Protein AF-A0A7X3RB33-F1 (afdb_monomer_lite)

Foldseek 3Di:
DVVDDPDDDDPDPDDPVNVVVVVVVVQVVCCVPPVDGDDDPDDDDPDD

pLDDT: mean 94.14, std 7.38, range [56.84, 98.62]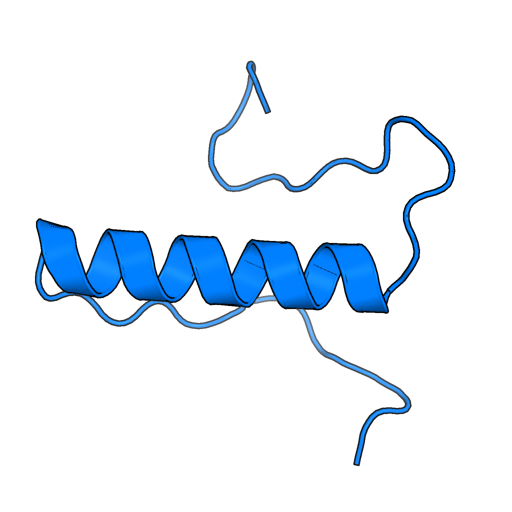

Radius of gyration: 11.82 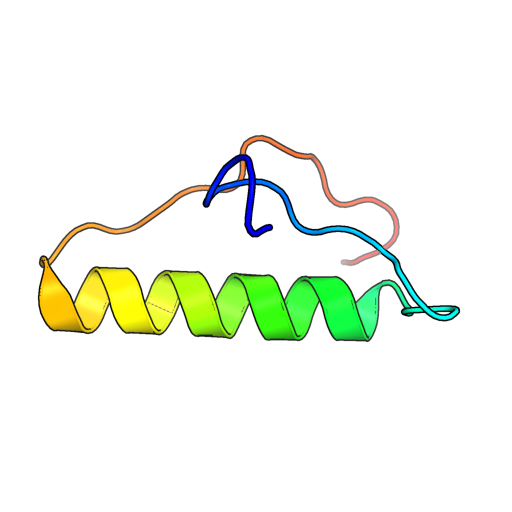Å; chains: 1; bounding box: 31×17×29 Å

Sequence (48 aa):
SKVHGNFILNIDNATAEDVLKLVAYIQDQVQEKTGISLQTEVKRLGFD

Structure (mmCIF, N/CA/C/O backbone):
data_AF-A0A7X3RB33-F1
#
_entry.id   AF-A0A7X3RB33-F1
#
loop_
_atom_site.group_PDB
_atom_site.id
_atom_site.type_symbol
_atom_site.label_atom_id
_atom_site.label_alt_id
_atom_site.label_comp_id
_atom_site.label_asym_id
_atom_site.label_entity_id
_atom_site.label_seq_id
_atom_site.pdbx_PDB_ins_code
_atom_site.Cartn_x
_atom_site.Cartn_y
_atom_site.Cartn_z
_atom_site.occupancy
_atom_site.B_iso_or_equiv
_atom_site.auth_seq_id
_atom_site.auth_comp_id
_atom_site.auth_asym_id
_atom_site.auth_atom_id
_atom_site.pdbx_PDB_model_num
ATOM 1 N N . SER A 1 1 ? 4.812 7.839 6.366 1.00 80.94 1 SER A N 1
ATOM 2 C CA . SER A 1 1 ? 6.039 8.606 6.702 1.00 80.94 1 SER A CA 1
ATOM 3 C C . SER A 1 1 ? 5.967 9.123 8.143 1.00 80.94 1 SER A C 1
ATOM 5 O O . SER A 1 1 ? 4.865 9.317 8.638 1.00 80.94 1 SER A O 1
ATOM 7 N N . LYS A 1 2 ? 7.105 9.350 8.828 1.00 83.88 2 LYS A N 1
ATOM 8 C CA . LYS A 1 2 ? 7.126 9.984 10.170 1.00 83.88 2 LYS A CA 1
ATOM 9 C C . LYS A 1 2 ? 6.792 11.487 10.140 1.00 83.88 2 LYS A C 1
ATOM 11 O O . LYS A 1 2 ? 6.568 12.074 11.188 1.00 83.88 2 LYS A O 1
ATOM 16 N N . VAL A 1 3 ? 6.779 12.089 8.949 1.00 90.44 3 VAL A N 1
ATOM 17 C CA . VAL A 1 3 ? 6.511 13.519 8.725 1.00 90.44 3 VAL A CA 1
ATOM 18 C C . VAL A 1 3 ? 5.059 13.750 8.297 1.00 90.44 3 VAL A C 1
ATOM 20 O O . VAL A 1 3 ? 4.423 14.682 8.770 1.00 90.44 3 VAL A O 1
ATOM 23 N N . HIS A 1 4 ? 4.518 12.885 7.429 1.00 93.25 4 HIS A N 1
ATOM 24 C CA . HIS A 1 4 ? 3.132 12.962 6.959 1.00 93.25 4 HIS A CA 1
ATOM 25 C C . HIS A 1 4 ? 2.555 11.557 6.724 1.00 93.25 4 HIS A C 1
ATOM 27 O O . HIS A 1 4 ? 3.147 10.747 6.005 1.00 93.25 4 HIS A O 1
ATOM 33 N N . GLY A 1 5 ? 1.389 11.259 7.305 1.00 90.31 5 GLY A N 1
ATOM 34 C CA . GLY A 1 5 ? 0.778 9.921 7.267 1.00 90.31 5 GLY A CA 1
ATOM 35 C C . GLY A 1 5 ? 0.460 9.431 5.851 1.00 90.31 5 GLY A C 1
ATOM 36 O O . GLY A 1 5 ? 0.808 8.310 5.501 1.00 90.31 5 GLY A O 1
ATOM 37 N N . ASN A 1 6 ? -0.092 10.315 5.017 1.00 93.62 6 ASN A N 1
ATOM 38 C CA . ASN A 1 6 ? -0.574 9.974 3.670 1.00 93.62 6 ASN A CA 1
ATOM 39 C C . ASN A 1 6 ? 0.526 9.788 2.606 1.00 93.62 6 ASN A C 1
ATOM 41 O O . ASN A 1 6 ? 0.214 9.463 1.466 1.00 93.62 6 ASN A O 1
ATOM 45 N N . PHE A 1 7 ? 1.802 10.001 2.947 1.00 95.25 7 PHE A N 1
ATOM 46 C CA . PHE A 1 7 ? 2.905 9.810 2.004 1.00 95.25 7 PHE A CA 1
ATOM 47 C C . PHE A 1 7 ? 3.499 8.409 2.135 1.00 95.25 7 PHE A C 1
ATOM 49 O O . PHE A 1 7 ? 4.073 8.051 3.177 1.00 95.25 7 PHE A O 1
ATOM 56 N N . ILE A 1 8 ? 3.412 7.663 1.034 1.00 95.81 8 ILE A N 1
ATOM 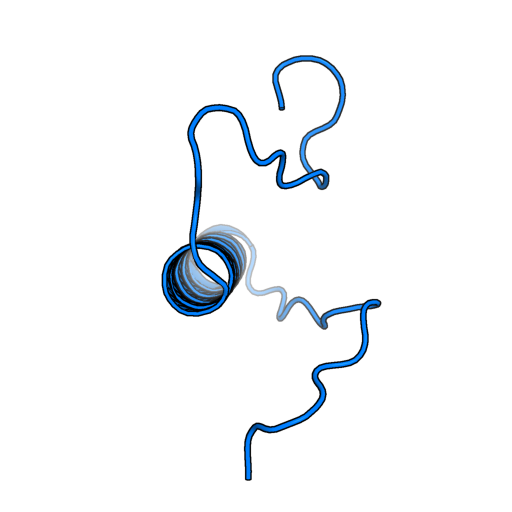57 C CA . ILE A 1 8 ? 4.143 6.418 0.809 1.00 95.81 8 ILE A CA 1
ATOM 58 C C . ILE A 1 8 ? 5.469 6.783 0.143 1.00 95.81 8 ILE A C 1
ATOM 60 O O . ILE A 1 8 ? 5.494 7.339 -0.951 1.00 95.81 8 ILE A O 1
ATOM 64 N N . LEU A 1 9 ? 6.570 6.514 0.841 1.00 95.75 9 LEU A N 1
ATOM 65 C CA . LEU A 1 9 ? 7.920 6.808 0.371 1.00 95.75 9 LEU A CA 1
ATOM 66 C C . LEU A 1 9 ? 8.592 5.508 -0.050 1.00 95.75 9 LEU A C 1
ATOM 68 O O . LEU A 1 9 ? 8.559 4.530 0.695 1.00 95.75 9 LEU A O 1
ATOM 72 N N . ASN A 1 10 ? 9.248 5.528 -1.203 1.00 95.75 10 ASN A N 1
ATOM 73 C CA . ASN A 1 10 ? 10.190 4.482 -1.557 1.00 95.75 10 ASN A CA 1
ATOM 74 C C . ASN A 1 10 ? 11.519 4.764 -0.844 1.00 95.75 10 ASN A C 1
ATOM 76 O O . ASN A 1 10 ? 12.203 5.729 -1.177 1.00 95.75 10 ASN A O 1
ATOM 80 N N . ILE A 1 11 ? 11.844 3.955 0.162 1.00 95.00 11 ILE A N 1
ATOM 81 C CA . ILE A 1 11 ? 13.084 4.087 0.941 1.00 95.00 11 ILE A CA 1
ATOM 82 C C . ILE A 1 11 ? 14.131 3.027 0.587 1.00 95.00 11 ILE A C 1
ATOM 84 O O . ILE A 1 11 ? 15.283 3.184 0.976 1.00 95.00 11 ILE A O 1
ATOM 88 N N . ASP A 1 12 ? 13.737 1.974 -0.132 1.00 95.88 12 ASP A N 1
ATOM 89 C CA . ASP A 1 12 ? 14.625 0.896 -0.567 1.00 95.88 12 ASP A CA 1
ATOM 90 C C . ASP A 1 12 ? 14.015 0.126 -1.748 1.00 95.88 12 ASP A C 1
ATOM 92 O O . ASP A 1 12 ? 13.366 -0.901 -1.572 1.00 95.88 12 ASP A O 1
ATOM 96 N N . ASN A 1 13 ? 14.185 0.666 -2.958 1.00 97.12 13 ASN A N 1
ATOM 97 C CA . ASN A 1 13 ? 13.857 0.009 -4.232 1.00 97.12 13 ASN A CA 1
ATOM 98 C C . ASN A 1 13 ? 12.458 -0.642 -4.314 1.00 97.12 13 ASN A C 1
ATOM 100 O O . ASN A 1 13 ? 12.269 -1.616 -5.041 1.00 97.12 13 ASN A O 1
ATOM 104 N N . ALA A 1 14 ? 11.467 -0.084 -3.614 1.00 97.50 14 ALA A N 1
ATOM 105 C CA . ALA A 1 14 ? 10.099 -0.587 -3.609 1.00 97.50 14 ALA A CA 1
ATOM 106 C C . ALA A 1 14 ? 9.518 -0.613 -5.028 1.00 97.50 14 ALA A C 1
ATOM 108 O O . ALA A 1 14 ? 9.644 0.352 -5.793 1.00 97.50 14 ALA A O 1
ATOM 109 N N . THR A 1 15 ? 8.859 -1.716 -5.361 1.00 96.88 15 THR A N 1
ATOM 110 C CA . THR A 1 15 ? 8.198 -1.916 -6.648 1.00 96.88 15 THR A CA 1
ATOM 111 C C . THR A 1 15 ? 6.811 -1.274 -6.655 1.00 96.88 15 THR A C 1
ATOM 113 O O 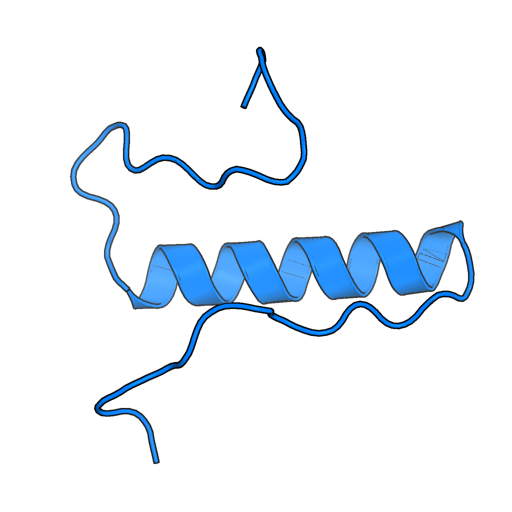. THR A 1 15 ? 6.250 -0.916 -5.616 1.00 96.88 15 THR A O 1
ATOM 116 N N . ALA A 1 16 ? 6.210 -1.147 -7.840 1.00 95.81 16 ALA A N 1
ATOM 117 C CA . ALA A 1 16 ? 4.830 -0.680 -7.938 1.00 95.81 16 ALA A CA 1
ATOM 118 C C . ALA A 1 16 ? 3.848 -1.628 -7.224 1.00 95.81 16 ALA A C 1
ATOM 120 O O . ALA A 1 16 ? 2.882 -1.167 -6.619 1.00 95.81 16 ALA A O 1
ATOM 121 N N . GLU A 1 17 ? 4.119 -2.937 -7.233 1.00 95.50 17 GLU A N 1
ATOM 122 C CA . GLU A 1 17 ? 3.321 -3.927 -6.508 1.00 95.50 17 GLU A CA 1
ATOM 123 C C . GLU A 1 17 ? 3.385 -3.708 -4.989 1.00 95.50 17 GLU A C 1
ATOM 125 O O . GLU A 1 17 ? 2.350 -3.754 -4.323 1.00 95.50 17 GLU A O 1
ATOM 130 N N . ASP A 1 18 ? 4.564 -3.391 -4.443 1.00 97.19 18 ASP A N 1
ATOM 131 C CA . ASP A 1 18 ? 4.725 -3.093 -3.013 1.00 97.19 18 ASP A CA 1
ATOM 132 C C . ASP A 1 18 ? 3.899 -1.872 -2.597 1.00 97.19 18 ASP A C 1
ATOM 134 O O . ASP A 1 18 ? 3.214 -1.888 -1.570 1.00 97.19 18 ASP A O 1
ATOM 138 N N . VAL A 1 19 ? 3.910 -0.823 -3.426 1.00 96.56 19 VAL A N 1
ATOM 139 C CA . VAL A 1 19 ? 3.101 0.380 -3.194 1.00 96.56 19 VAL A CA 1
ATOM 140 C C . VAL A 1 19 ? 1.610 0.044 -3.225 1.00 96.56 19 VAL A C 1
ATOM 142 O O . VAL A 1 19 ? 0.879 0.466 -2.331 1.00 96.56 19 VAL A O 1
ATOM 145 N N . LEU A 1 20 ? 1.147 -0.740 -4.205 1.00 95.44 20 LEU A N 1
ATOM 146 C CA . LEU A 1 20 ? -0.266 -1.120 -4.319 1.00 95.44 20 LEU A CA 1
ATOM 147 C C . LEU A 1 20 ? -0.738 -1.978 -3.139 1.00 95.44 20 LEU A C 1
ATOM 149 O O . LEU A 1 20 ? -1.819 -1.729 -2.604 1.00 95.44 20 LEU A O 1
ATOM 153 N N . LYS A 1 21 ? 0.079 -2.937 -2.687 1.00 97.06 21 LYS A N 1
ATOM 154 C CA . LYS A 1 21 ? -0.213 -3.748 -1.494 1.00 97.06 21 LYS A CA 1
ATOM 155 C C . LYS A 1 21 ? -0.330 -2.882 -0.243 1.00 97.06 21 LYS A C 1
ATOM 157 O O . LYS A 1 21 ? -1.252 -3.066 0.549 1.00 97.06 21 LYS A O 1
ATOM 162 N N . LEU A 1 22 ? 0.571 -1.913 -0.079 1.00 97.38 22 LEU A N 1
ATOM 163 C CA . LEU A 1 22 ? 0.530 -1.000 1.058 1.00 97.38 22 LEU A CA 1
ATOM 164 C C . LEU A 1 22 ? -0.695 -0.075 1.013 1.00 97.38 22 LEU A C 1
ATOM 166 O O . LEU A 1 22 ? -1.310 0.160 2.051 1.00 97.38 22 LEU A O 1
ATOM 170 N N . VAL A 1 23 ? -1.079 0.418 -0.169 1.00 97.06 23 VAL A N 1
ATOM 171 C CA . VAL A 1 23 ? -2.308 1.209 -0.346 1.00 97.06 23 VAL A CA 1
ATOM 172 C C . VAL A 1 23 ? -3.537 0.401 0.068 1.00 97.06 23 VAL A C 1
ATOM 174 O O . VAL A 1 23 ? -4.314 0.894 0.884 1.00 97.06 23 VAL A O 1
ATOM 177 N N . ALA A 1 24 ? -3.682 -0.833 -0.425 1.00 97.50 24 ALA A N 1
ATOM 178 C CA . ALA A 1 24 ? -4.812 -1.699 -0.084 1.00 97.50 24 ALA A CA 1
ATOM 179 C C . ALA A 1 24 ? -4.891 -1.953 1.429 1.00 97.50 24 ALA A C 1
ATOM 181 O O . ALA A 1 24 ? -5.929 -1.732 2.046 1.00 97.50 24 ALA A O 1
ATOM 182 N N . TYR A 1 25 ? -3.757 -2.292 2.052 1.00 98.38 25 TYR A N 1
ATOM 183 C CA . TYR A 1 25 ? -3.682 -2.483 3.499 1.00 98.38 25 TYR A CA 1
ATOM 184 C C . TYR A 1 25 ? -4.124 -1.237 4.285 1.00 98.38 25 TYR A C 1
ATOM 186 O O . TYR A 1 25 ? -4.869 -1.343 5.258 1.00 98.38 25 TYR A O 1
ATOM 194 N N . ILE A 1 26 ? -3.692 -0.041 3.873 1.00 98.00 26 ILE A N 1
ATOM 195 C CA . ILE A 1 26 ? -4.091 1.213 4.529 1.00 98.00 26 ILE A CA 1
ATOM 196 C C . ILE A 1 26 ? -5.595 1.462 4.359 1.00 98.00 26 ILE A C 1
ATOM 198 O O . ILE A 1 26 ? -6.251 1.852 5.325 1.00 98.00 26 ILE A O 1
ATOM 202 N N . GLN A 1 27 ? -6.143 1.239 3.160 1.00 98.12 27 GLN A N 1
ATOM 203 C CA . GLN A 1 27 ? -7.573 1.406 2.890 1.00 98.12 27 GLN A CA 1
ATOM 204 C C . GLN A 1 27 ? -8.416 0.478 3.771 1.00 98.12 27 GLN A C 1
ATOM 206 O O . GLN A 1 27 ? -9.338 0.961 4.429 1.00 98.12 27 GLN A O 1
ATOM 211 N N . ASP A 1 28 ? -8.050 -0.803 3.862 1.00 98.50 28 ASP A N 1
ATOM 212 C CA . ASP A 1 28 ? -8.737 -1.786 4.706 1.00 98.50 28 ASP A CA 1
ATOM 213 C C . ASP A 1 28 ? -8.692 -1.382 6.183 1.00 98.50 28 ASP A C 1
ATOM 215 O O . ASP A 1 28 ? -9.713 -1.363 6.868 1.00 98.50 28 ASP A O 1
ATOM 219 N N . GLN A 1 29 ? -7.516 -0.977 6.671 1.00 98.50 29 GLN A N 1
ATOM 220 C CA . GLN A 1 29 ? -7.338 -0.570 8.064 1.00 98.50 29 GLN A CA 1
ATOM 221 C C . GLN A 1 29 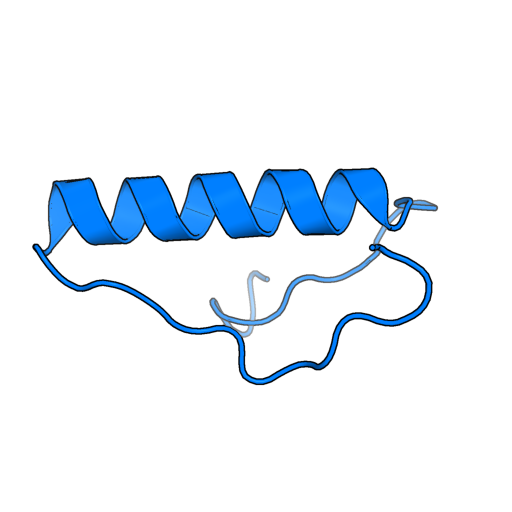? -8.125 0.691 8.430 1.00 98.50 29 GLN A C 1
ATOM 223 O O . GLN A 1 29 ? -8.618 0.806 9.555 1.00 98.50 29 GLN A O 1
ATOM 228 N N . VAL A 1 30 ? -8.241 1.656 7.517 1.00 98.19 30 VAL A N 1
ATOM 229 C CA . VAL A 1 30 ? -9.041 2.865 7.754 1.00 98.19 30 VAL A CA 1
ATOM 230 C C . VAL A 1 30 ? -10.529 2.539 7.696 1.00 98.19 30 VAL A C 1
ATOM 232 O O . VAL A 1 30 ? -11.267 2.975 8.583 1.00 98.19 30 VAL A O 1
ATOM 235 N N . GLN A 1 31 ? -10.959 1.722 6.735 1.00 98.50 31 GLN A N 1
ATOM 236 C CA . GLN A 1 31 ? -12.343 1.271 6.632 1.00 98.50 31 GLN A CA 1
ATOM 237 C C . GLN A 1 31 ? -12.781 0.506 7.887 1.00 98.50 31 GLN A C 1
ATOM 239 O O . GLN A 1 31 ? -13.844 0.796 8.431 1.00 98.50 31 GLN A O 1
ATOM 244 N N . GLU A 1 32 ? -11.955 -0.417 8.383 1.00 98.62 32 GLU A N 1
ATOM 245 C CA . GLU A 1 32 ? -12.227 -1.200 9.594 1.00 98.62 32 GLU A CA 1
ATOM 246 C C . GLU A 1 32 ? -12.368 -0.305 10.834 1.00 98.62 32 GLU A C 1
ATOM 248 O O . GLU A 1 32 ? -13.305 -0.450 11.615 1.00 98.62 32 GLU A O 1
ATOM 253 N N . LYS A 1 33 ? -11.452 0.654 11.012 1.00 98.56 33 LYS A N 1
ATOM 254 C CA . LYS A 1 33 ? -11.372 1.461 12.242 1.00 98.56 33 LYS A CA 1
ATOM 255 C C . LYS A 1 33 ? -12.324 2.645 12.270 1.00 98.56 33 LYS A C 1
ATOM 257 O O . LYS A 1 33 ? -12.670 3.120 13.347 1.00 98.56 33 LYS A O 1
ATOM 262 N N . THR A 1 34 ? -12.681 3.174 11.106 1.00 98.31 34 THR A N 1
ATOM 263 C CA . THR A 1 34 ? -13.391 4.459 11.006 1.00 98.31 34 THR A CA 1
ATOM 264 C C . THR A 1 34 ? -14.680 4.379 10.204 1.00 98.31 34 THR A C 1
ATOM 266 O O . THR A 1 34 ? -15.476 5.312 10.245 1.00 98.31 34 THR A O 1
ATOM 269 N N . GLY A 1 35 ? -14.897 3.293 9.459 1.00 98.50 35 GLY A N 1
ATOM 270 C CA . GLY A 1 35 ? -16.006 3.184 8.518 1.00 98.50 35 GLY A CA 1
ATOM 271 C C . GLY A 1 35 ? -15.812 3.981 7.221 1.00 98.50 35 GLY A C 1
ATOM 272 O O . GLY A 1 35 ? -16.691 3.934 6.362 1.00 98.50 35 GLY A O 1
ATOM 273 N N . ILE A 1 36 ? -14.696 4.701 7.055 1.00 98.31 36 ILE A N 1
ATOM 274 C CA . ILE A 1 36 ? -14.437 5.562 5.895 1.00 98.31 36 ILE A CA 1
ATOM 275 C C . ILE A 1 36 ? -13.711 4.787 4.793 1.00 98.31 36 ILE A C 1
ATOM 277 O O . ILE A 1 36 ? -12.639 4.225 5.017 1.00 98.31 36 ILE A O 1
ATOM 281 N N . SER A 1 37 ? -14.247 4.867 3.573 1.00 98.12 37 SER A N 1
ATOM 282 C CA . SER A 1 37 ? -13.606 4.329 2.373 1.00 98.12 37 SER A CA 1
ATOM 283 C C . SER A 1 37 ? -12.699 5.381 1.733 1.00 98.12 37 SER A C 1
ATOM 285 O O . SER A 1 37 ? -13.168 6.378 1.177 1.00 98.12 37 SER A O 1
ATOM 287 N N . LEU A 1 38 ? -11.384 5.175 1.819 1.00 97.81 38 LEU A N 1
ATOM 288 C CA . LEU A 1 38 ? -10.401 6.068 1.207 1.00 97.81 38 LEU A CA 1
ATOM 289 C C . LEU A 1 38 ? -10.297 5.843 -0.304 1.00 97.81 38 LEU A C 1
ATOM 291 O O . LEU A 1 38 ? -10.232 4.709 -0.773 1.00 97.81 38 LEU A O 1
ATOM 295 N N . GLN A 1 39 ? -10.185 6.937 -1.054 1.00 97.06 39 GLN A N 1
ATOM 296 C CA . GLN A 1 39 ? -9.925 6.931 -2.493 1.00 97.06 39 GLN A CA 1
ATOM 297 C C . GLN A 1 39 ? -8.500 7.413 -2.768 1.00 97.06 39 GLN A C 1
ATOM 299 O O . GLN A 1 39 ? -7.996 8.311 -2.091 1.00 97.06 39 GLN A O 1
ATOM 304 N N . THR A 1 40 ? -7.840 6.824 -3.762 1.00 95.56 40 THR A N 1
ATOM 305 C CA . THR A 1 40 ? -6.496 7.247 -4.166 1.00 95.56 40 THR A CA 1
ATOM 306 C C . THR A 1 40 ? -6.565 8.520 -5.006 1.00 95.56 40 THR A C 1
ATOM 308 O O . THR A 1 40 ? -7.255 8.546 -6.021 1.00 95.56 40 THR A O 1
ATOM 311 N N . GLU A 1 41 ? -5.802 9.548 -4.632 1.00 96.56 41 GLU A N 1
ATOM 312 C CA . GLU A 1 41 ? -5.616 10.756 -5.457 1.00 96.56 41 GLU A CA 1
ATOM 313 C C . GLU A 1 41 ? -4.763 10.465 -6.704 1.00 96.56 41 GLU A C 1
ATOM 315 O O . GLU A 1 41 ? -5.006 10.983 -7.795 1.00 96.56 41 GLU A O 1
ATOM 320 N N . VAL A 1 42 ? -3.751 9.611 -6.540 1.00 94.00 42 VAL A N 1
ATOM 321 C CA . VAL A 1 42 ? -2.794 9.272 -7.594 1.00 94.00 42 VAL A CA 1
ATOM 322 C C . VAL A 1 42 ? -3.406 8.338 -8.637 1.00 94.00 42 VAL A C 1
ATOM 324 O O . VAL A 1 42 ? -4.185 7.437 -8.322 1.00 94.00 42 VAL A O 1
ATOM 327 N N . LYS A 1 43 ? -3.014 8.528 -9.900 1.00 92.31 43 LYS A N 1
ATOM 328 C CA . LYS A 1 43 ? -3.423 7.660 -11.010 1.00 92.31 43 LYS A CA 1
ATOM 329 C C . LYS A 1 43 ? -2.507 6.445 -11.108 1.00 92.31 43 LYS A C 1
ATOM 331 O O . LYS A 1 43 ? -1.294 6.557 -10.955 1.00 92.31 43 LYS A O 1
ATOM 336 N N . ARG A 1 44 ? -3.100 5.298 -11.432 1.00 91.50 44 ARG A N 1
ATOM 337 C CA . ARG A 1 44 ? -2.389 4.060 -11.766 1.00 91.50 44 ARG A CA 1
ATOM 338 C C . ARG A 1 44 ? -2.304 3.950 -13.286 1.00 91.50 44 ARG A C 1
ATO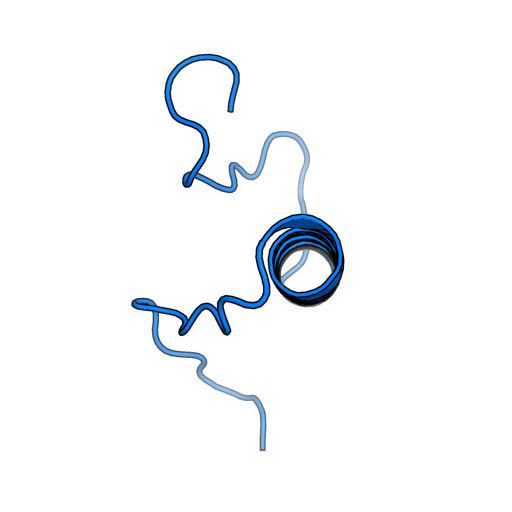M 340 O O . ARG A 1 44 ? -3.295 4.206 -13.963 1.00 91.50 44 ARG A O 1
ATOM 347 N N . LEU A 1 45 ? -1.130 3.613 -13.811 1.00 92.00 45 LEU A N 1
ATOM 348 C CA . LEU A 1 45 ? -0.880 3.440 -15.245 1.00 92.00 45 LEU A CA 1
ATOM 349 C C . LEU A 1 45 ? -0.228 2.075 -15.471 1.00 92.00 45 LEU A C 1
ATOM 351 O O . LEU A 1 45 ? 0.631 1.690 -14.683 1.00 92.00 45 LEU A O 1
ATOM 355 N N . GLY A 1 46 ? -0.608 1.379 -16.545 1.00 87.50 46 GLY A N 1
ATOM 356 C CA . GLY A 1 46 ? -0.043 0.065 -16.886 1.00 87.50 46 GLY A CA 1
ATOM 357 C C . GLY A 1 46 ? -0.608 -1.108 -16.078 1.00 87.50 46 GLY A C 1
ATOM 358 O O . GLY A 1 46 ? -0.005 -2.175 -16.063 1.00 87.50 46 GLY A O 1
ATOM 359 N N . PHE A 1 47 ? -1.745 -0.904 -15.414 1.00 72.00 47 PHE A N 1
ATOM 360 C CA . PHE A 1 47 ? -2.529 -1.949 -14.765 1.00 72.00 47 PHE A CA 1
ATOM 361 C C . PHE A 1 47 ? -3.910 -1.935 -15.426 1.00 72.00 47 PHE A C 1
ATOM 363 O O . PHE A 1 47 ? -4.517 -0.861 -15.475 1.00 72.00 47 PHE A O 1
ATOM 370 N N . ASP A 1 48 ? -4.345 -3.075 -15.963 1.00 56.84 48 ASP A N 1
ATOM 371 C CA . ASP A 1 48 ? -5.706 -3.270 -16.485 1.00 56.84 48 ASP A CA 1
ATOM 372 C C . ASP A 1 48 ? -6.712 -3.475 -15.339 1.00 56.84 48 ASP A C 1
ATOM 374 O O . ASP A 1 48 ? -6.370 -4.192 -14.366 1.00 56.84 48 ASP A O 1
#

Secondary structure (DSSP, 8-state):
--S-TT----SS---HHHHHHHHHHHHHHHHHHHS-----SSPP-S--